Protein AF-J9BQ11-F1 (afdb_monomer_lite)

Structure (mmCIF, N/CA/C/O backbone):
data_AF-J9BQ11-F1
#
_entry.id   AF-J9BQ11-F1
#
loop_
_atom_site.group_PDB
_atom_site.id
_atom_site.type_symbol
_atom_site.label_atom_id
_atom_site.label_alt_id
_atom_site.label_comp_id
_atom_site.label_asym_id
_atom_site.label_entity_id
_atom_site.label_seq_id
_atom_site.pdbx_PDB_ins_code
_atom_site.Cartn_x
_atom_site.Cartn_y
_atom_site.Cartn_z
_atom_site.occupancy
_atom_site.B_iso_or_equiv
_atom_site.auth_seq_id
_atom_site.auth_comp_id
_atom_site.auth_asym_id
_atom_site.auth_atom_id
_atom_site.pdbx_PDB_model_num
ATOM 1 N N . MET A 1 1 ? -14.117 25.790 -30.300 1.00 34.81 1 MET A N 1
ATOM 2 C CA . MET A 1 1 ? -13.792 26.252 -28.938 1.00 34.81 1 MET A CA 1
ATOM 3 C C . MET A 1 1 ? -12.435 25.671 -28.602 1.00 34.81 1 MET A C 1
ATOM 5 O O . MET A 1 1 ? -12.330 24.458 -28.504 1.00 34.81 1 MET A O 1
ATOM 9 N N . SER A 1 2 ? -11.394 26.499 -28.613 1.00 39.44 2 SER A N 1
ATOM 10 C CA . SER A 1 2 ? -10.036 26.116 -28.223 1.00 39.44 2 SER A CA 1
ATOM 11 C C . SER A 1 2 ? -10.008 25.985 -26.704 1.00 39.44 2 SER A C 1
ATOM 13 O O . SER A 1 2 ? -10.270 26.963 -26.012 1.00 39.44 2 SER A O 1
ATOM 15 N N . GLY A 1 3 ? -9.797 24.769 -26.203 1.00 43.06 3 GLY A N 1
ATOM 16 C CA . GLY A 1 3 ? -9.586 24.535 -24.780 1.00 43.06 3 GLY A CA 1
ATOM 17 C C . GLY A 1 3 ? -8.209 25.058 -24.402 1.00 43.06 3 GLY A C 1
ATOM 18 O O . GLY A 1 3 ? -7.206 24.481 -24.817 1.00 43.06 3 GLY A O 1
ATOM 19 N N . ASP A 1 4 ? -8.174 26.166 -23.671 1.00 41.16 4 ASP A N 1
ATOM 20 C CA . ASP A 1 4 ? -6.974 26.617 -22.981 1.00 41.16 4 ASP A CA 1
ATOM 21 C C . ASP A 1 4 ? -6.638 25.560 -21.924 1.00 41.16 4 ASP A C 1
ATOM 23 O O . ASP A 1 4 ? -7.331 25.427 -20.916 1.00 41.16 4 ASP A O 1
ATOM 27 N N . TYR A 1 5 ? -5.610 24.753 -22.183 1.00 48.44 5 TYR A N 1
ATOM 28 C CA . TYR A 1 5 ? -4.974 23.982 -21.123 1.00 48.44 5 TYR A CA 1
ATOM 29 C C . TYR A 1 5 ? -4.300 24.989 -20.188 1.00 48.44 5 TYR A C 1
ATOM 31 O O . TYR A 1 5 ? -3.527 25.834 -20.641 1.00 48.44 5 TYR A O 1
ATOM 39 N N . GLU A 1 6 ? -4.622 24.929 -18.899 1.00 56.22 6 GLU A N 1
ATOM 40 C CA . GLU A 1 6 ? -3.956 25.718 -17.866 1.00 56.22 6 GLU A CA 1
ATOM 41 C C . GLU A 1 6 ? -2.467 25.333 -17.880 1.00 56.22 6 GLU A C 1
ATOM 43 O O . GLU A 1 6 ? -2.095 24.210 -17.542 1.00 56.22 6 GLU A O 1
ATOM 48 N N . PHE A 1 7 ? -1.611 26.212 -18.406 1.00 58.16 7 PHE A N 1
ATOM 49 C CA . PHE A 1 7 ? -0.184 25.931 -18.505 1.00 58.16 7 PHE A CA 1
ATOM 50 C C . PHE A 1 7 ? 0.423 25.925 -17.097 1.00 58.16 7 PHE A C 1
ATOM 52 O O . PHE A 1 7 ? 0.496 26.963 -16.440 1.00 58.16 7 PHE A O 1
ATOM 59 N N . GLU A 1 8 ? 0.891 24.758 -16.656 1.00 63.62 8 GLU A N 1
ATOM 60 C CA . GLU A 1 8 ? 1.770 24.612 -15.493 1.00 63.62 8 GLU A CA 1
ATOM 61 C C . GLU A 1 8 ? 3.004 25.509 -15.683 1.00 63.62 8 GLU A C 1
ATOM 63 O O . GLU A 1 8 ? 3.708 25.422 -16.694 1.00 63.62 8 GLU A O 1
ATOM 68 N N . THR A 1 9 ? 3.268 26.411 -14.735 1.00 80.12 9 THR A N 1
ATOM 69 C CA . THR A 1 9 ? 4.455 27.278 -14.810 1.00 80.12 9 THR A CA 1
ATOM 70 C C . THR A 1 9 ? 5.721 26.473 -14.517 1.00 80.12 9 THR A C 1
ATOM 72 O O . THR A 1 9 ? 5.689 25.521 -13.741 1.00 80.12 9 THR A O 1
ATOM 75 N N . GLU A 1 10 ? 6.866 26.877 -15.073 1.00 78.75 10 GLU A N 1
ATOM 76 C CA . GLU A 1 10 ? 8.162 26.249 -14.763 1.00 78.75 10 GLU A CA 1
ATOM 77 C C . GLU A 1 10 ? 8.416 26.198 -13.248 1.00 78.75 10 GLU A C 1
ATOM 79 O O . GLU A 1 10 ? 8.845 25.174 -12.723 1.00 78.75 10 GLU A O 1
ATOM 84 N N . GLN A 1 11 ? 8.051 27.264 -12.528 1.00 74.69 11 GLN A N 1
ATOM 85 C CA . GLN A 1 11 ? 8.154 27.300 -11.073 1.00 74.69 11 GLN A CA 1
ATOM 86 C C . GLN A 1 11 ? 7.188 26.318 -10.391 1.00 74.69 11 GLN A C 1
ATOM 88 O O . GLN A 1 11 ? 7.588 25.679 -9.428 1.00 74.69 11 GLN A O 1
ATOM 93 N N . SER A 1 12 ? 5.959 26.138 -10.898 1.00 75.19 12 SER A N 1
ATOM 94 C CA . SER A 1 12 ? 5.017 25.114 -10.400 1.00 75.19 12 SER A CA 1
ATOM 95 C C . SER A 1 12 ? 5.604 23.708 -10.530 1.00 75.19 12 SER A C 1
ATOM 97 O O . SER A 1 12 ? 5.544 22.911 -9.592 1.00 75.19 12 SER A O 1
ATOM 99 N N . VAL A 1 13 ? 6.259 23.425 -11.660 1.00 73.25 13 VAL A N 1
ATOM 100 C CA . VAL A 1 13 ? 6.931 22.144 -11.898 1.00 73.25 13 VAL A CA 1
ATOM 101 C C . VAL A 1 13 ? 8.114 21.976 -10.946 1.00 73.25 13 VAL A C 1
ATOM 103 O O . VAL A 1 13 ? 8.198 20.945 -10.285 1.00 73.25 13 VAL A O 1
ATOM 106 N N . ILE A 1 14 ? 8.987 22.983 -10.820 1.00 77.62 14 ILE A N 1
ATOM 107 C CA . ILE A 1 14 ? 10.137 22.960 -9.900 1.00 77.62 14 ILE A CA 1
ATOM 108 C C . ILE A 1 14 ? 9.674 22.755 -8.456 1.00 77.62 14 ILE A C 1
ATOM 110 O O . ILE A 1 14 ? 10.201 21.896 -7.752 1.00 77.62 14 ILE A O 1
ATOM 114 N N . ASP A 1 15 ? 8.667 23.496 -8.012 1.00 76.56 15 ASP A N 1
ATOM 115 C CA . ASP A 1 15 ? 8.116 23.366 -6.667 1.00 76.56 15 ASP A CA 1
ATOM 116 C C . ASP A 1 15 ? 7.531 21.967 -6.454 1.00 76.56 15 ASP A C 1
ATOM 118 O O . ASP A 1 15 ? 7.724 21.366 -5.401 1.00 76.56 15 ASP A O 1
ATOM 122 N N . THR A 1 16 ? 6.853 21.414 -7.457 1.00 72.12 16 THR A N 1
ATOM 123 C CA . THR A 1 16 ? 6.270 20.069 -7.376 1.00 72.12 16 THR A CA 1
ATOM 124 C C . THR A 1 16 ? 7.339 18.982 -7.289 1.00 72.12 16 THR A C 1
ATOM 126 O O . THR A 1 16 ? 7.195 18.060 -6.491 1.00 72.12 16 THR A O 1
ATOM 129 N N . ILE A 1 17 ? 8.430 19.094 -8.054 1.00 72.94 17 ILE A N 1
ATOM 130 C CA . ILE A 1 17 ? 9.504 18.085 -8.064 1.00 72.94 17 ILE A CA 1
ATOM 131 C C . ILE A 1 17 ? 10.492 18.225 -6.897 1.00 72.94 17 ILE A C 1
ATOM 133 O O . ILE A 1 17 ? 11.196 17.265 -6.594 1.00 72.94 17 ILE A O 1
ATOM 137 N N . THR A 1 18 ? 10.585 19.401 -6.264 1.00 74.88 18 THR A N 1
ATOM 138 C CA . THR A 1 18 ? 11.545 19.664 -5.170 1.00 74.88 18 THR A CA 1
ATOM 139 C C . THR A 1 18 ? 10.949 19.544 -3.771 1.00 74.88 18 THR A C 1
ATOM 141 O O . THR A 1 18 ? 11.696 19.551 -2.794 1.00 74.88 18 THR A O 1
ATOM 144 N N . ARG A 1 19 ? 9.622 19.444 -3.639 1.00 72.81 19 ARG A N 1
ATOM 145 C CA . ARG A 1 19 ? 8.959 19.313 -2.336 1.00 72.81 19 ARG A CA 1
ATOM 146 C C . ARG A 1 19 ? 9.172 17.936 -1.715 1.00 72.81 19 ARG A C 1
ATOM 148 O O . ARG A 1 19 ? 9.021 16.909 -2.372 1.00 72.81 19 ARG A O 1
ATOM 155 N N . ASP A 1 20 ? 9.393 17.931 -0.402 1.00 75.50 20 ASP A N 1
ATOM 156 C CA . ASP A 1 20 ? 9.328 16.714 0.402 1.00 75.50 20 ASP A CA 1
ATOM 157 C C . ASP A 1 20 ? 7.887 16.196 0.436 1.00 75.50 20 ASP A C 1
ATOM 159 O O . ASP A 1 20 ? 6.956 16.901 0.845 1.00 75.50 20 ASP A O 1
ATOM 163 N N . PHE A 1 21 ? 7.696 14.946 0.021 1.00 76.94 21 PHE A N 1
ATOM 164 C CA . PHE A 1 21 ? 6.389 14.307 0.063 1.00 76.94 21 PHE A CA 1
ATOM 165 C C . PHE A 1 21 ? 5.932 14.115 1.516 1.00 76.94 21 PHE A C 1
ATOM 167 O O . PHE A 1 21 ? 6.527 13.357 2.281 1.00 76.94 21 PHE A O 1
ATOM 174 N N . GLN A 1 22 ? 4.842 14.784 1.888 1.00 81.19 22 GLN A N 1
ATOM 175 C CA . GLN A 1 22 ? 4.176 14.602 3.174 1.00 81.19 22 GLN A CA 1
ATOM 176 C C . GLN A 1 22 ? 2.967 13.688 2.977 1.00 81.19 22 GLN A C 1
ATOM 178 O O . GLN A 1 22 ? 1.998 14.062 2.315 1.00 81.19 22 GLN A O 1
ATOM 183 N N . GLY A 1 23 ? 3.012 12.489 3.560 1.00 82.06 23 GLY A N 1
ATOM 184 C CA . GLY A 1 23 ? 1.894 11.551 3.490 1.00 82.06 23 GLY A CA 1
ATOM 185 C C . GLY A 1 23 ? 0.593 12.140 4.057 1.00 82.06 23 GLY A C 1
ATOM 186 O O . GLY A 1 23 ? 0.600 12.976 4.967 1.00 82.06 23 GLY A O 1
ATOM 187 N N . ASN A 1 24 ? -0.539 11.657 3.555 1.00 91.75 24 ASN A N 1
ATOM 188 C CA . ASN A 1 24 ? -1.881 11.936 4.066 1.00 91.75 24 ASN A CA 1
ATOM 189 C C . ASN A 1 24 ? -2.568 10.631 4.521 1.00 91.75 24 ASN A C 1
ATOM 191 O O . ASN A 1 24 ? -1.960 9.562 4.526 1.00 91.75 24 ASN A O 1
ATOM 195 N N . GLU A 1 25 ? -3.827 10.708 4.946 1.00 94.94 25 GLU A N 1
ATOM 196 C CA . GLU A 1 25 ? -4.616 9.552 5.381 1.00 94.94 25 GLU A CA 1
ATOM 197 C C . GLU A 1 25 ? -4.662 8.472 4.304 1.00 94.94 25 GLU A C 1
ATOM 199 O O . GLU A 1 25 ? -4.306 7.328 4.576 1.00 94.94 25 GLU A O 1
ATOM 204 N N . TYR A 1 26 ? -5.003 8.849 3.072 1.00 94.50 26 TYR A N 1
ATOM 205 C CA . TYR A 1 26 ? -5.116 7.926 1.945 1.00 94.50 26 TYR A CA 1
ATOM 206 C C . TYR A 1 26 ? -3.812 7.181 1.671 1.00 94.50 26 TYR A C 1
ATOM 208 O O . TYR A 1 26 ? -3.819 5.964 1.485 1.00 94.50 26 TYR A O 1
ATOM 216 N N . THR A 1 27 ? -2.688 7.901 1.670 1.00 93.75 27 THR A N 1
ATOM 217 C CA . THR A 1 27 ? -1.382 7.308 1.375 1.00 93.75 27 THR A CA 1
ATOM 218 C C . THR A 1 27 ? -0.941 6.402 2.514 1.00 93.75 27 THR A C 1
ATOM 220 O O . THR A 1 27 ? -0.466 5.309 2.247 1.00 93.75 27 THR A O 1
ATOM 223 N N . ARG A 1 28 ? -1.165 6.785 3.781 1.00 96.31 28 ARG A N 1
ATOM 224 C CA . ARG A 1 28 ? -0.795 5.957 4.943 1.00 96.31 28 ARG A CA 1
ATOM 225 C C . ARG A 1 28 ? -1.663 4.706 5.079 1.00 96.31 28 ARG A C 1
ATOM 227 O O . ARG A 1 28 ? -1.148 3.651 5.442 1.00 96.31 28 ARG A O 1
ATOM 234 N N . ILE A 1 29 ? -2.955 4.799 4.759 1.00 97.12 29 ILE A N 1
ATOM 235 C CA . ILE A 1 29 ? -3.844 3.632 4.660 1.00 97.12 29 ILE A CA 1
ATOM 236 C C . ILE A 1 29 ? -3.363 2.701 3.541 1.00 97.12 29 ILE A C 1
ATOM 238 O O . ILE A 1 29 ? -3.239 1.498 3.766 1.00 97.12 29 ILE A O 1
ATOM 242 N N . GLY A 1 30 ? -3.014 3.258 2.375 1.00 96.31 30 GLY A N 1
ATOM 243 C CA . GLY A 1 30 ? -2.366 2.519 1.290 1.00 96.31 30 GLY A CA 1
ATOM 244 C C .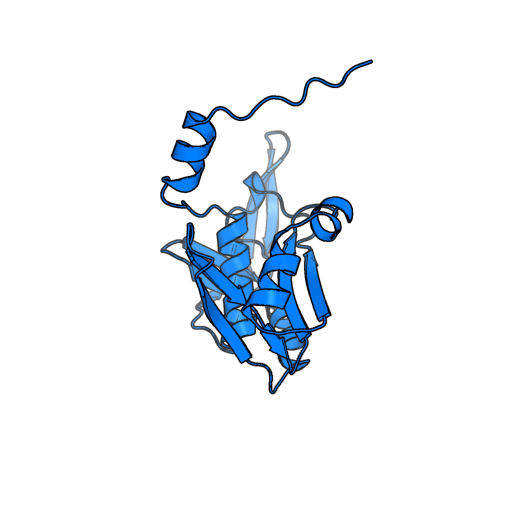 GLY A 1 30 ? -1.099 1.805 1.757 1.00 96.31 30 GLY A C 1
ATOM 245 O O . GLY A 1 30 ? -1.005 0.592 1.633 1.00 96.31 30 GLY A O 1
ATOM 246 N N . THR A 1 31 ? -0.174 2.511 2.406 1.00 96.12 31 THR A N 1
ATOM 247 C CA . THR A 1 31 ? 1.065 1.925 2.938 1.00 96.12 31 THR A CA 1
ATOM 248 C C . THR A 1 31 ? 0.800 0.797 3.936 1.00 96.12 31 THR A C 1
ATOM 250 O O . THR A 1 31 ? 1.466 -0.234 3.878 1.00 96.12 31 THR A O 1
ATOM 253 N N . ALA A 1 32 ? -0.182 0.939 4.833 1.00 97.31 32 ALA A N 1
ATOM 254 C CA . ALA A 1 32 ? -0.553 -0.140 5.749 1.00 97.31 32 ALA A CA 1
ATOM 255 C C . ALA A 1 32 ? -1.052 -1.386 4.995 1.00 97.31 32 ALA A C 1
ATOM 257 O O . ALA A 1 32 ? -0.709 -2.505 5.372 1.00 97.31 32 ALA A O 1
ATOM 258 N N . PHE A 1 33 ? -1.822 -1.197 3.918 1.00 97.69 33 PHE A N 1
ATOM 259 C CA . PHE A 1 33 ? -2.272 -2.287 3.055 1.00 97.69 33 PHE A CA 1
ATOM 260 C C . PHE A 1 33 ? -1.097 -2.950 2.317 1.00 97.69 33 PHE A C 1
ATOM 262 O O . PHE A 1 33 ? -0.963 -4.173 2.381 1.00 97.69 33 PHE A O 1
ATOM 269 N N . HIS A 1 34 ? -0.212 -2.162 1.694 1.00 96.75 34 HIS A N 1
ATOM 270 C CA . HIS A 1 34 ? 0.976 -2.665 0.990 1.00 96.75 34 HIS A CA 1
ATOM 271 C C . HIS A 1 34 ? 1.869 -3.493 1.914 1.00 96.75 34 HIS A C 1
ATOM 273 O O . HIS A 1 34 ? 2.224 -4.606 1.550 1.00 96.75 34 HIS A O 1
ATOM 279 N N . ARG A 1 35 ? 2.128 -3.044 3.151 1.00 96.38 35 ARG A N 1
ATOM 280 C CA . ARG A 1 35 ? 2.936 -3.810 4.121 1.00 96.38 35 ARG A CA 1
ATOM 281 C C . ARG A 1 35 ? 2.368 -5.193 4.434 1.00 96.38 35 ARG A C 1
ATOM 283 O O . ARG A 1 35 ? 3.121 -6.137 4.650 1.00 96.38 35 ARG A O 1
ATOM 290 N N . ILE A 1 36 ? 1.041 -5.347 4.469 1.00 96.94 36 ILE A N 1
ATOM 291 C CA . ILE A 1 36 ? 0.428 -6.676 4.635 1.00 96.94 36 ILE A CA 1
ATOM 292 C C . ILE A 1 36 ? 0.720 -7.543 3.415 1.00 96.94 36 ILE A C 1
ATOM 294 O O . ILE A 1 36 ? 1.054 -8.719 3.571 1.00 96.94 36 ILE A O 1
ATOM 298 N N . VAL A 1 37 ? 0.598 -6.970 2.219 1.00 96.88 37 VAL A N 1
ATOM 299 C CA . VAL A 1 37 ? 0.854 -7.687 0.971 1.00 96.88 37 VAL A CA 1
ATOM 300 C C . VAL A 1 37 ? 2.333 -8.023 0.805 1.00 96.88 37 VAL A C 1
ATOM 302 O O . VAL A 1 37 ? 2.619 -9.107 0.320 1.00 96.88 37 VAL A O 1
ATOM 305 N N . GLU A 1 38 ? 3.249 -7.161 1.237 1.00 94.94 38 GLU A N 1
ATOM 306 C CA . GLU A 1 38 ? 4.706 -7.313 1.145 1.00 94.94 38 GLU A CA 1
ATOM 307 C C . GLU A 1 38 ? 5.266 -8.299 2.180 1.00 94.94 38 GLU A C 1
ATOM 309 O O . GLU A 1 38 ? 6.011 -9.219 1.835 1.00 94.94 38 GLU A O 1
ATOM 314 N N . GLU A 1 39 ? 4.913 -8.125 3.456 1.00 94.12 39 GLU A N 1
ATOM 315 C CA . GLU A 1 39 ? 5.529 -8.870 4.559 1.00 94.12 39 GLU A CA 1
ATOM 316 C C . GLU A 1 39 ? 4.740 -10.138 4.916 1.00 94.12 39 GLU A C 1
ATOM 318 O O . GLU A 1 39 ? 5.277 -11.068 5.519 1.00 94.12 39 GLU A O 1
ATOM 323 N N . GLY A 1 40 ? 3.439 -10.185 4.605 1.00 92.75 40 GLY A N 1
ATOM 324 C CA . GLY A 1 40 ? 2.508 -11.246 5.009 1.00 92.75 40 GLY A CA 1
ATOM 325 C C . GLY A 1 40 ? 2.192 -11.269 6.511 1.00 92.75 40 GLY A C 1
ATOM 326 O O . GLY A 1 40 ? 1.055 -11.502 6.912 1.00 92.75 40 GLY A O 1
ATOM 327 N N . THR A 1 41 ? 3.162 -10.985 7.375 1.00 92.06 41 THR A N 1
ATOM 328 C CA . THR A 1 41 ? 2.965 -10.864 8.827 1.00 92.06 41 THR A CA 1
ATOM 329 C C . THR A 1 41 ? 3.613 -9.597 9.381 1.00 92.06 41 THR A C 1
ATOM 331 O O . THR A 1 41 ? 4.458 -9.692 10.277 1.00 92.06 41 THR A O 1
ATOM 334 N N . PRO A 1 42 ? 3.237 -8.407 8.880 1.00 93.75 42 PRO A N 1
ATOM 335 C CA . PRO A 1 42 ? 3.809 -7.163 9.371 1.00 93.75 42 PRO A CA 1
ATOM 336 C C . PRO A 1 42 ? 3.537 -6.951 10.859 1.00 93.75 42 PRO A C 1
ATOM 338 O O . PRO A 1 42 ? 2.502 -7.360 11.409 1.00 93.75 42 PRO A O 1
ATOM 341 N N . LYS A 1 43 ? 4.471 -6.264 11.522 1.00 95.00 43 LYS A N 1
ATOM 342 C CA . LYS A 1 43 ? 4.338 -5.908 12.937 1.00 95.00 43 LYS A CA 1
ATOM 343 C C . LYS A 1 43 ? 3.096 -5.036 13.138 1.00 95.00 43 LYS A C 1
ATOM 345 O O . LYS A 1 43 ? 2.991 -3.942 12.591 1.00 95.00 43 LYS A O 1
ATOM 350 N N . CYS A 1 44 ? 2.172 -5.511 13.965 1.00 95.75 44 CYS A N 1
ATOM 351 C CA . CYS A 1 44 ? 0.919 -4.823 14.246 1.00 95.75 44 CYS A CA 1
ATOM 352 C C . CYS A 1 44 ? 0.411 -5.091 15.665 1.00 95.75 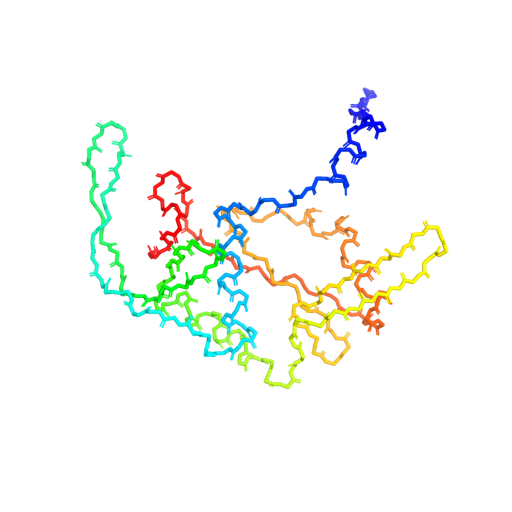44 CYS A C 1
ATOM 354 O O . CYS A 1 44 ? 0.748 -6.092 16.302 1.00 95.75 44 CYS A O 1
ATOM 356 N N . GLU A 1 45 ? -0.437 -4.189 16.150 1.00 97.25 45 GLU A N 1
ATOM 357 C CA . GLU A 1 45 ? -1.144 -4.311 17.422 1.00 97.25 45 GLU A CA 1
ATOM 358 C C . GLU A 1 45 ? -2.567 -4.833 17.184 1.00 97.25 45 GLU A C 1
ATOM 360 O O . GLU A 1 45 ? -3.199 -4.548 16.163 1.00 97.25 45 GLU A O 1
ATOM 365 N N . LYS A 1 46 ? -3.109 -5.611 18.127 1.00 96.81 46 LYS A N 1
ATOM 366 C CA . LYS A 1 46 ? -4.516 -6.030 18.060 1.00 96.81 46 LYS A CA 1
ATOM 367 C C . LYS A 1 46 ? -5.410 -4.834 18.389 1.00 96.81 46 LYS A C 1
ATOM 369 O 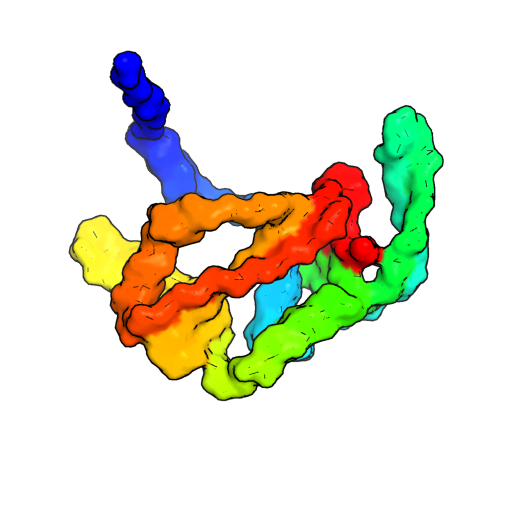O . LYS A 1 46 ? -5.309 -4.291 19.484 1.00 96.81 46 LYS A O 1
ATOM 374 N N . ALA A 1 47 ? -6.327 -4.491 17.488 1.00 95.56 47 ALA A N 1
ATOM 375 C CA . ALA A 1 47 ? -7.358 -3.491 17.743 1.00 95.56 47 ALA A CA 1
ATOM 376 C C . ALA A 1 47 ? -8.654 -4.200 18.179 1.00 95.56 47 ALA A C 1
ATOM 378 O O . ALA A 1 47 ? -9.221 -4.952 17.377 1.00 95.56 47 ALA A O 1
ATOM 379 N N . PRO A 1 48 ? -9.126 -4.038 19.429 1.00 95.75 48 PRO A N 1
ATOM 380 C CA . PRO A 1 48 ? -10.393 -4.624 19.851 1.00 95.75 48 PRO A CA 1
ATOM 381 C C . PRO A 1 48 ? -11.570 -3.964 19.120 1.00 95.75 48 PRO A C 1
ATOM 383 O O . PRO A 1 48 ? -11.470 -2.830 18.640 1.00 95.75 48 PRO A O 1
ATOM 386 N N . ALA A 1 49 ? -12.689 -4.686 19.042 1.00 96.38 49 ALA A N 1
ATOM 387 C CA . ALA A 1 49 ? -13.947 -4.100 18.595 1.00 96.38 49 ALA A CA 1
ATOM 388 C C . ALA A 1 49 ? -14.372 -2.980 19.557 1.00 96.38 49 ALA A C 1
ATOM 390 O O . ALA A 1 49 ? -14.044 -3.014 20.746 1.00 96.38 49 ALA A O 1
ATOM 391 N N . GLY A 1 50 ? -15.096 -1.994 19.046 1.00 93.44 50 GLY A N 1
ATOM 392 C CA . GLY A 1 50 ? -15.517 -0.845 19.833 1.00 93.44 50 GLY A CA 1
ATOM 393 C C . GLY A 1 50 ? -16.580 -0.027 19.123 1.00 93.44 50 GLY A C 1
ATOM 394 O O . GLY A 1 50 ? -17.322 -0.548 18.294 1.00 93.44 50 GLY A O 1
ATOM 395 N N . THR A 1 51 ? -16.624 1.260 19.444 1.00 92.56 51 THR A N 1
ATOM 396 C CA . THR A 1 51 ? -17.584 2.207 18.879 1.00 92.56 51 THR A CA 1
ATOM 397 C C . THR A 1 51 ? -16.848 3.471 18.465 1.00 92.56 51 THR A C 1
ATOM 399 O O . THR A 1 51 ? -16.018 3.981 19.220 1.00 92.56 51 THR A O 1
ATOM 402 N N . ARG A 1 52 ? -17.164 3.993 17.280 1.00 91.81 52 ARG A N 1
ATOM 403 C CA . ARG A 1 52 ? -16.668 5.280 16.790 1.00 91.81 52 ARG A CA 1
ATOM 404 C C . ARG A 1 52 ? -17.760 6.327 16.941 1.00 91.81 52 ARG A C 1
ATOM 406 O O . ARG A 1 52 ? -18.865 6.137 16.441 1.00 91.81 52 ARG A O 1
ATOM 413 N N . LYS A 1 53 ? -17.426 7.436 17.604 1.00 90.12 53 LYS A N 1
ATOM 414 C CA . LYS A 1 53 ? -18.261 8.641 17.698 1.00 90.12 53 LYS A CA 1
ATOM 415 C C . LYS A 1 53 ? -17.874 9.615 16.588 1.00 90.12 53 LYS A C 1
ATOM 417 O O . LYS A 1 53 ? -16.688 9.854 16.378 1.00 90.12 53 LYS A O 1
ATOM 422 N N . PHE A 1 54 ? -18.856 10.186 15.904 1.00 86.19 54 PHE A N 1
ATOM 423 C CA . PHE A 1 54 ? -18.651 11.209 14.878 1.00 86.19 54 PHE A CA 1
ATOM 424 C C . PHE A 1 54 ? -19.854 12.153 14.800 1.00 86.19 54 PHE A C 1
ATOM 426 O O . PHE A 1 54 ? -20.944 11.840 15.280 1.00 86.19 54 PHE A O 1
ATOM 433 N N . LEU A 1 55 ? -19.666 13.324 14.190 1.00 85.19 55 LEU A N 1
ATOM 434 C CA . LEU A 1 55 ? -20.751 14.273 13.951 1.00 85.19 55 LEU A CA 1
ATOM 435 C C . LEU A 1 55 ? -21.423 13.985 12.605 1.00 85.19 55 LEU A C 1
ATOM 437 O O . LEU A 1 55 ? -20.769 13.956 11.564 1.00 85.19 55 LEU A O 1
ATOM 441 N N . TYR A 1 56 ? -22.745 13.828 12.616 1.00 79.06 56 TYR A N 1
ATOM 442 C CA . TYR A 1 56 ? -23.575 13.702 11.420 1.00 79.06 56 TYR A CA 1
ATOM 443 C C . TYR A 1 56 ? -24.669 14.771 11.453 1.00 79.06 56 TYR A C 1
ATOM 445 O O . TYR A 1 56 ? -25.505 14.784 12.355 1.00 79.06 56 TYR A O 1
ATOM 453 N N . TYR A 1 57 ? -24.630 15.723 10.513 1.00 81.94 57 TYR A N 1
ATOM 454 C CA . TYR A 1 57 ? -25.506 16.909 10.509 1.00 81.94 57 TYR A CA 1
ATOM 455 C C . TYR A 1 57 ? -25.552 17.649 11.863 1.00 81.94 57 TYR A C 1
ATOM 457 O O . TYR A 1 57 ? -26.614 18.049 12.338 1.00 81.94 57 TYR A O 1
ATOM 465 N N . GLY A 1 58 ? -24.393 17.796 12.514 1.00 82.06 58 GLY A N 1
ATOM 466 C CA . GLY A 1 58 ? -24.273 18.474 13.811 1.00 82.06 58 GLY A CA 1
ATOM 467 C C . GLY A 1 58 ? -24.790 17.674 15.013 1.00 82.06 58 GLY A C 1
ATOM 468 O O . GLY A 1 58 ? -24.806 18.204 16.119 1.00 82.06 58 GLY A O 1
ATOM 469 N N . LYS A 1 59 ? -25.195 16.412 14.825 1.00 86.12 59 LYS A N 1
ATOM 470 C CA . LYS A 1 59 ? -25.581 15.501 15.910 1.00 86.12 59 LYS A CA 1
ATOM 471 C C . LYS A 1 59 ? -24.485 14.471 16.151 1.00 86.12 59 LYS A C 1
ATOM 473 O O . LYS A 1 59 ? -23.997 13.858 15.200 1.00 86.12 59 LYS A O 1
ATOM 478 N N . GLU A 1 60 ? -24.127 14.256 17.413 1.00 88.19 60 GLU A N 1
ATOM 479 C CA . GLU A 1 60 ? -23.263 13.138 17.790 1.00 88.19 60 GLU A CA 1
ATOM 480 C C . GLU A 1 60 ? -23.955 11.818 17.451 1.00 88.19 60 GLU A C 1
ATOM 482 O O . GLU A 1 60 ? -25.104 11.579 17.821 1.00 88.19 60 GLU A O 1
ATOM 487 N N . THR A 1 61 ? -23.254 10.989 16.690 1.00 89.12 61 THR A N 1
ATOM 488 C CA . THR A 1 61 ? -23.695 9.669 16.252 1.00 89.12 61 THR A CA 1
ATOM 489 C C . THR A 1 61 ? -22.601 8.661 16.567 1.00 89.12 61 THR A C 1
ATOM 491 O O . THR A 1 61 ? -21.416 8.997 16.603 1.00 89.12 61 THR A O 1
ATOM 494 N N . GLU A 1 62 ? -23.009 7.421 16.804 1.00 91.69 62 GLU A N 1
ATOM 495 C CA . GLU A 1 62 ? -22.127 6.302 17.101 1.00 91.69 62 GLU A CA 1
ATOM 496 C C . GLU A 1 62 ? -22.342 5.175 16.100 1.00 91.69 62 GLU A C 1
ATOM 498 O O . GLU A 1 62 ? -23.468 4.915 15.677 1.00 91.69 62 GLU A O 1
ATOM 503 N N . GLU A 1 63 ? -21.266 4.479 15.754 1.00 91.38 63 GLU A N 1
ATOM 504 C CA . GLU A 1 63 ? -21.343 3.243 14.983 1.00 91.38 63 GLU A CA 1
ATOM 505 C C . GLU A 1 63 ? -20.395 2.176 15.539 1.00 91.38 63 GLU A C 1
ATOM 507 O O . GLU A 1 63 ? -19.329 2.515 16.073 1.00 91.38 63 GLU A O 1
ATOM 512 N N . PRO A 1 64 ? -20.761 0.889 15.424 1.00 93.88 64 PRO A N 1
ATOM 513 C CA . PRO A 1 64 ? -19.883 -0.194 15.827 1.00 93.88 64 PRO A CA 1
ATOM 514 C C . PRO A 1 64 ? -18.663 -0.255 14.907 1.00 93.88 64 PRO A C 1
ATOM 516 O O . PRO A 1 64 ? -18.774 -0.150 13.689 1.00 93.88 64 PRO A O 1
ATOM 519 N N . VAL A 1 65 ? -17.500 -0.483 15.506 1.00 94.75 65 VAL A N 1
ATOM 520 C CA . VAL A 1 65 ? -16.236 -0.683 14.802 1.00 94.75 65 VAL A CA 1
ATOM 521 C C . VAL A 1 65 ? -15.767 -2.113 15.054 1.00 94.75 65 VAL A C 1
ATOM 523 O O . VAL A 1 65 ? -15.601 -2.503 16.218 1.00 94.75 65 VAL A O 1
ATOM 526 N N . PRO A 1 66 ? -15.544 -2.919 14.004 1.00 96.44 66 PRO A N 1
ATOM 527 C CA . PRO A 1 66 ? -15.106 -4.295 14.173 1.00 96.44 66 PRO A CA 1
ATOM 528 C C . PRO A 1 66 ? -13.691 -4.387 14.763 1.00 96.44 66 PRO A C 1
ATOM 530 O O . PRO A 1 66 ? -12.913 -3.429 14.817 1.00 96.44 66 PRO A O 1
ATOM 533 N N . ALA A 1 67 ? -13.342 -5.586 15.227 1.00 97.44 67 ALA A N 1
ATOM 534 C CA . ALA A 1 67 ? -11.972 -5.884 15.622 1.00 97.44 67 ALA A CA 1
ATOM 535 C C . ALA A 1 67 ? -11.037 -5.859 14.401 1.00 97.44 67 ALA A C 1
ATOM 537 O O . ALA A 1 67 ? -11.443 -6.163 13.278 1.00 97.44 67 ALA A O 1
ATOM 538 N N . GLY A 1 68 ? -9.767 -5.539 14.637 1.00 97.31 68 GLY A N 1
ATOM 539 C CA . GLY A 1 68 ? -8.808 -5.288 13.569 1.00 97.31 68 GLY A CA 1
ATOM 540 C C . GLY A 1 68 ? -7.344 -5.405 13.976 1.00 97.31 68 GLY A C 1
ATOM 541 O O . GLY A 1 68 ? -6.971 -6.063 14.964 1.00 97.31 68 GLY A O 1
ATOM 542 N N . ARG A 1 69 ? -6.505 -4.754 13.176 1.00 97.88 69 ARG A N 1
ATOM 543 C CA . ARG A 1 69 ? -5.068 -4.590 13.376 1.00 97.88 69 ARG A CA 1
ATOM 544 C C . ARG A 1 69 ? -4.691 -3.129 13.204 1.00 97.88 69 ARG A C 1
ATOM 546 O O . ARG A 1 69 ? -5.186 -2.471 12.296 1.00 97.88 69 ARG A O 1
ATOM 553 N N . THR A 1 70 ? -3.816 -2.653 14.081 1.00 97.88 70 THR A N 1
ATOM 554 C CA . THR A 1 70 ? -3.257 -1.304 14.017 1.00 97.88 70 THR A CA 1
ATOM 555 C C . THR A 1 70 ? -1.792 -1.378 13.621 1.00 97.88 70 THR A C 1
ATOM 557 O O . THR A 1 70 ? -1.020 -2.128 14.221 1.00 97.88 70 THR A O 1
ATOM 560 N N . PHE A 1 71 ? -1.427 -0.583 12.626 1.00 97.62 71 PHE A N 1
ATOM 561 C CA . PHE A 1 71 ? -0.096 -0.463 12.054 1.00 97.62 71 PHE A CA 1
ATOM 562 C C . PHE A 1 71 ? 0.448 0.927 12.363 1.00 97.62 71 PHE A C 1
ATOM 564 O O . PHE A 1 71 ? -0.29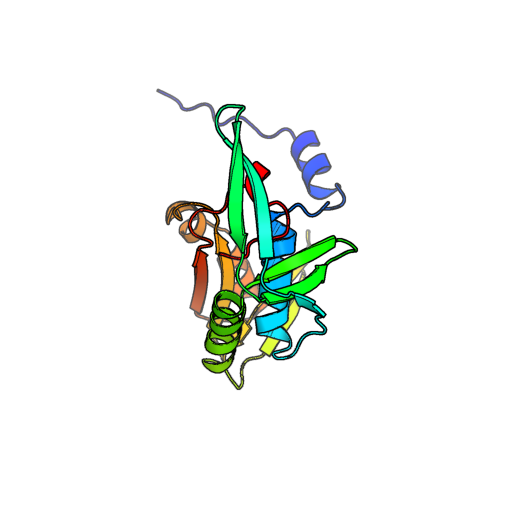4 1.908 12.328 1.00 97.62 71 PHE A O 1
ATOM 571 N N . ASP A 1 72 ? 1.738 1.007 12.669 1.00 96.75 72 ASP A N 1
ATOM 572 C CA . ASP A 1 72 ? 2.442 2.281 12.789 1.00 96.75 72 ASP A CA 1
ATOM 573 C C . ASP A 1 72 ? 3.034 2.644 11.425 1.00 96.75 72 ASP A C 1
ATOM 575 O O . ASP A 1 72 ? 3.954 1.976 10.944 1.00 96.75 72 ASP A O 1
ATOM 579 N N . VAL A 1 73 ? 2.472 3.664 10.782 1.00 95.25 73 VAL A N 1
ATOM 580 C CA . VAL A 1 73 ? 2.948 4.204 9.507 1.00 95.25 73 VAL A CA 1
ATOM 581 C C . VAL A 1 73 ? 3.424 5.629 9.754 1.00 95.25 73 VAL A C 1
ATOM 583 O O . VAL A 1 73 ? 2.615 6.538 9.928 1.00 95.25 73 VAL A O 1
ATOM 586 N N . ASP A 1 74 ? 4.742 5.814 9.790 1.00 91.00 74 ASP A N 1
ATOM 587 C CA . ASP A 1 74 ? 5.408 7.104 10.011 1.00 91.00 74 ASP A CA 1
ATOM 588 C C . ASP A 1 74 ? 4.955 7.828 11.293 1.00 91.00 74 ASP A C 1
ATOM 590 O O . ASP A 1 74 ? 4.792 9.048 11.310 1.00 91.00 74 ASP A O 1
ATOM 594 N N . GLY A 1 75 ? 4.707 7.080 12.374 1.00 92.88 75 GLY A N 1
ATOM 595 C CA . GLY A 1 75 ? 4.219 7.609 13.649 1.00 92.88 75 GLY A CA 1
ATOM 596 C C . GLY A 1 75 ? 2.696 7.755 13.730 1.00 92.88 75 GLY A C 1
ATOM 597 O O . GLY A 1 75 ? 2.174 8.166 14.769 1.00 92.88 75 GLY A O 1
ATOM 598 N N . PHE A 1 76 ? 1.962 7.405 12.669 1.00 95.75 76 PHE A N 1
ATOM 599 C CA . PHE A 1 76 ? 0.501 7.420 12.641 1.00 95.75 76 PHE A CA 1
ATOM 600 C C . PHE A 1 76 ? -0.058 6.012 12.818 1.00 95.75 76 PHE A C 1
ATOM 602 O O . PHE A 1 76 ? 0.328 5.069 12.129 1.00 95.75 76 PHE A O 1
ATOM 609 N N . LYS A 1 77 ? -1.026 5.882 13.727 1.00 97.31 77 LYS A N 1
ATOM 610 C CA . LYS A 1 77 ? -1.720 4.620 13.985 1.00 97.31 77 LYS A CA 1
ATOM 611 C C . LYS A 1 77 ? -2.841 4.419 12.970 1.00 97.31 77 LYS A C 1
ATOM 613 O O . LYS A 1 77 ? -3.892 5.041 13.091 1.00 97.31 77 LYS A O 1
ATOM 618 N N . VAL A 1 78 ? -2.612 3.539 12.001 1.00 97.88 78 VAL A N 1
ATOM 619 C CA . VAL A 1 78 ? -3.578 3.164 10.962 1.00 97.88 78 VAL A CA 1
ATOM 620 C C . VAL A 1 78 ? -4.250 1.852 11.337 1.00 97.88 78 VAL A C 1
ATOM 622 O O . VAL A 1 78 ? -3.559 0.862 11.568 1.00 97.88 78 VAL A O 1
ATOM 625 N N . SER A 1 79 ? -5.579 1.814 11.389 1.00 97.81 79 SER A N 1
ATOM 626 C CA . SER A 1 79 ? -6.335 0.614 11.764 1.00 97.81 79 SER A CA 1
ATOM 627 C C . SER A 1 79 ? -7.147 0.066 10.594 1.00 97.81 79 SER A C 1
ATOM 629 O O . SER A 1 79 ? -7.999 0.761 10.050 1.00 97.81 79 SER A O 1
ATOM 631 N N . LEU A 1 80 ? -6.902 -1.202 10.263 1.00 97.81 80 LEU A N 1
ATOM 632 C CA . LEU A 1 80 ? -7.659 -2.006 9.299 1.00 97.81 80 LEU A CA 1
ATOM 633 C C . LEU A 1 80 ? -8.443 -3.081 10.050 1.00 97.81 80 LEU A C 1
ATOM 635 O O . LEU A 1 80 ? -7.992 -3.565 11.096 1.00 97.81 80 LEU A O 1
ATOM 639 N N . ASP A 1 81 ? -9.611 -3.475 9.553 1.00 97.12 81 ASP A N 1
ATOM 640 C CA . ASP A 1 81 ? -10.364 -4.558 10.183 1.00 97.12 81 ASP A CA 1
ATOM 641 C C . ASP A 1 81 ? -9.843 -5.931 9.744 1.00 97.12 81 ASP A C 1
ATOM 643 O O . ASP A 1 81 ? -9.004 -6.068 8.851 1.00 97.12 81 ASP A O 1
ATOM 647 N N . ILE A 1 82 ? -10.310 -6.986 10.413 1.00 97.12 82 ILE A N 1
ATOM 648 C CA . ILE A 1 82 ? -9.860 -8.349 10.104 1.00 97.12 82 ILE A CA 1
ATOM 649 C C . ILE A 1 82 ? -10.215 -8.757 8.664 1.00 97.12 82 ILE A C 1
ATOM 651 O O . ILE A 1 82 ? -9.457 -9.520 8.065 1.00 97.12 82 ILE A O 1
ATOM 655 N N . ALA A 1 83 ? -11.344 -8.305 8.115 1.00 96.75 83 ALA A N 1
ATOM 656 C CA . ALA A 1 83 ? -11.756 -8.653 6.758 1.00 96.75 83 ALA A CA 1
ATOM 657 C C . ALA A 1 83 ? -10.852 -7.967 5.725 1.00 96.75 83 ALA A C 1
ATOM 659 O O . ALA A 1 83 ? -10.312 -8.644 4.854 1.00 96.75 83 ALA A O 1
ATOM 660 N N . GLN A 1 84 ? -10.585 -6.674 5.895 1.00 97.06 84 GLN A N 1
ATOM 661 C CA . GLN A 1 84 ? -9.648 -5.892 5.088 1.00 97.06 84 GLN A CA 1
ATOM 662 C C . GLN A 1 84 ? -8.237 -6.503 5.120 1.00 97.06 84 GLN A C 1
ATOM 664 O O . GLN A 1 84 ? -7.638 -6.736 4.071 1.00 97.06 84 GLN A O 1
ATOM 669 N N . CYS A 1 85 ? -7.725 -6.871 6.304 1.00 97.44 85 CYS A N 1
ATOM 670 C CA . CYS A 1 85 ? -6.441 -7.574 6.407 1.00 97.44 85 CYS A CA 1
ATOM 671 C C . CYS A 1 85 ? -6.457 -8.923 5.673 1.00 97.44 85 CYS A C 1
ATOM 673 O O . CYS A 1 85 ? -5.475 -9.288 5.032 1.00 97.44 85 CYS A O 1
ATOM 675 N N . LYS A 1 86 ? -7.558 -9.680 5.754 1.00 97.00 86 LYS A N 1
ATOM 676 C CA . LYS A 1 86 ? -7.690 -10.959 5.042 1.00 97.00 86 LYS A CA 1
ATOM 677 C C . LYS A 1 86 ? -7.717 -10.785 3.528 1.00 97.00 86 LYS A C 1
ATOM 679 O O . LYS A 1 86 ? -7.180 -11.653 2.851 1.00 97.00 86 LYS A O 1
ATOM 684 N N . VAL A 1 87 ? -8.296 -9.703 3.007 1.00 97.50 87 VAL A N 1
ATOM 685 C CA . VAL A 1 87 ? -8.257 -9.391 1.569 1.00 97.50 87 VAL A CA 1
ATOM 686 C C . VAL A 1 87 ? -6.811 -9.199 1.115 1.00 97.50 87 VAL A C 1
ATOM 688 O O . VAL A 1 87 ? -6.384 -9.883 0.190 1.00 97.50 87 VAL A O 1
ATOM 691 N N . ALA A 1 88 ? -6.030 -8.372 1.818 1.00 97.12 88 ALA A N 1
ATOM 692 C CA . ALA A 1 88 ? -4.611 -8.170 1.514 1.00 97.12 88 ALA A CA 1
ATOM 693 C C . ALA A 1 88 ? -3.804 -9.483 1.576 1.00 97.12 88 ALA A C 1
ATOM 695 O O . ALA A 1 88 ? -3.055 -9.805 0.656 1.00 97.12 88 ALA A O 1
ATOM 696 N N . LEU A 1 89 ? -4.003 -10.289 2.625 1.00 96.81 89 LEU A N 1
ATOM 697 C CA . LEU A 1 89 ? -3.330 -11.588 2.765 1.00 96.81 89 LEU A CA 1
ATOM 698 C C . LEU A 1 89 ? -3.737 -12.581 1.676 1.00 96.81 89 LEU A C 1
ATOM 700 O O . LEU A 1 89 ? -2.899 -13.299 1.141 1.00 96.81 89 LEU A O 1
ATOM 704 N N . SER A 1 90 ? -5.027 -12.636 1.345 1.00 97.25 90 SER A N 1
ATOM 705 C CA . SER A 1 90 ? -5.526 -13.497 0.278 1.00 97.25 90 SER A CA 1
ATOM 706 C C . SER A 1 90 ? -4.978 -13.071 -1.075 1.00 97.25 90 SER A C 1
ATOM 708 O O . SER A 1 90 ? -4.731 -13.934 -1.908 1.00 97.25 90 SER A O 1
ATOM 710 N N . TYR A 1 91 ? -4.805 -11.770 -1.299 1.00 97.44 91 TYR A N 1
ATOM 711 C CA . TYR A 1 91 ? -4.199 -11.240 -2.510 1.00 97.44 91 TYR A CA 1
ATOM 712 C C . TYR A 1 91 ? -2.719 -11.616 -2.610 1.00 97.44 91 TYR A C 1
ATOM 714 O O . TYR A 1 91 ? -2.322 -12.205 -3.608 1.00 97.44 91 TYR A O 1
ATOM 722 N N . ARG A 1 92 ? -1.934 -11.418 -1.541 1.00 95.12 92 ARG A N 1
ATOM 723 C CA . ARG A 1 92 ? -0.542 -11.900 -1.466 1.00 95.12 92 ARG A CA 1
ATOM 724 C C . ARG A 1 92 ? -0.431 -13.382 -1.827 1.00 95.12 92 ARG A C 1
ATOM 726 O O . ARG A 1 92 ? 0.412 -13.769 -2.624 1.00 95.12 92 ARG A O 1
ATOM 733 N N . ASN A 1 93 ? -1.302 -14.212 -1.257 1.00 95.56 93 ASN A N 1
ATOM 734 C CA . ASN A 1 93 ? -1.252 -15.663 -1.445 1.00 95.56 93 ASN A CA 1
ATOM 735 C C . ASN A 1 93 ? -1.605 -16.127 -2.871 1.00 95.56 93 ASN A C 1
ATOM 737 O O . ASN A 1 93 ? -1.413 -17.304 -3.167 1.00 95.56 93 ASN A O 1
ATOM 741 N N . GLN A 1 94 ? -2.119 -15.248 -3.741 1.00 95.69 94 GLN A N 1
ATOM 742 C CA . GLN A 1 94 ? -2.293 -15.561 -5.165 1.00 95.69 94 GLN A CA 1
ATOM 743 C C . GLN A 1 94 ? -0.952 -15.614 -5.909 1.00 95.69 94 GLN A C 1
ATOM 745 O O . GLN A 1 94 ? -0.864 -16.299 -6.923 1.00 95.69 94 GLN A O 1
ATOM 750 N N . PHE A 1 95 ? 0.086 -14.961 -5.374 1.00 93.75 95 PHE A N 1
ATOM 751 C CA . PHE A 1 95 ? 1.403 -14.819 -5.999 1.00 93.75 95 PHE A CA 1
ATOM 752 C C . PHE A 1 95 ? 2.522 -15.242 -5.026 1.00 93.75 95 PHE A C 1
ATOM 754 O O . PHE A 1 95 ? 3.321 -14.414 -4.592 1.00 93.75 95 PHE A O 1
ATOM 761 N N . PRO A 1 96 ? 2.578 -16.524 -4.615 1.00 90.31 96 PRO A N 1
ATOM 762 C CA . PRO A 1 96 ? 3.460 -16.978 -3.534 1.00 90.31 96 PRO A CA 1
ATOM 763 C C . PRO A 1 96 ? 4.960 -16.852 -3.843 1.00 90.31 96 PRO A C 1
ATOM 765 O O . PRO A 1 96 ? 5.751 -16.707 -2.914 1.00 90.31 96 PRO A O 1
ATOM 768 N N . ASP A 1 97 ? 5.333 -16.896 -5.124 1.00 92.00 97 ASP A N 1
ATOM 769 C CA . ASP A 1 97 ? 6.724 -16.838 -5.593 1.00 92.00 97 ASP A CA 1
ATOM 770 C C . ASP A 1 97 ? 7.108 -15.453 -6.148 1.00 92.00 97 ASP A C 1
ATOM 772 O O . ASP A 1 97 ? 8.200 -15.279 -6.696 1.00 92.00 97 ASP A O 1
ATOM 776 N N . ALA A 1 98 ? 6.215 -14.466 -6.027 1.00 94.62 98 ALA A N 1
ATOM 777 C CA . ALA A 1 98 ? 6.452 -13.133 -6.550 1.00 94.62 98 ALA A CA 1
ATOM 778 C C . ALA A 1 98 ? 7.416 -12.325 -5.673 1.00 94.62 98 ALA A C 1
ATOM 780 O O . ALA A 1 98 ? 7.522 -12.496 -4.455 1.00 94.62 98 ALA A O 1
ATOM 781 N N . TRP A 1 99 ? 8.122 -11.402 -6.317 1.00 95.00 99 TRP A N 1
ATOM 782 C CA . TRP A 1 99 ? 9.010 -10.462 -5.646 1.00 95.00 99 TRP A CA 1
ATOM 783 C C . TRP A 1 99 ? 8.231 -9.214 -5.257 1.00 95.00 99 TRP A C 1
ATOM 785 O O . TRP A 1 99 ? 7.466 -8.701 -6.068 1.00 95.00 99 TRP A O 1
ATOM 795 N N . HIS A 1 100 ? 8.462 -8.701 -4.0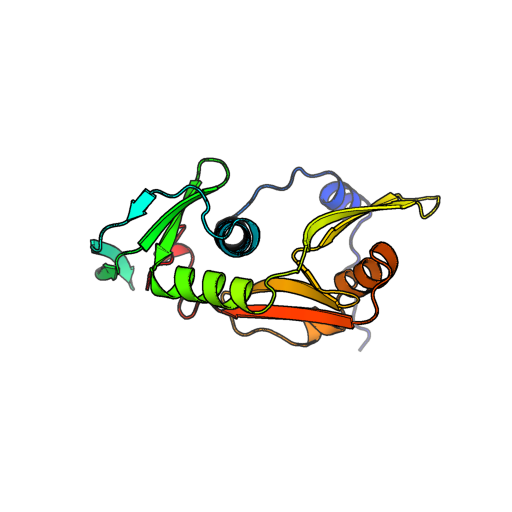51 1.00 94.75 100 HIS A N 1
ATOM 796 C CA . HIS A 1 100 ? 7.765 -7.528 -3.524 1.00 94.75 100 HIS A CA 1
ATOM 797 C C . HIS A 1 100 ? 8.701 -6.324 -3.361 1.00 94.75 100 HIS A C 1
ATOM 799 O O . HIS A 1 100 ? 9.883 -6.511 -3.064 1.00 94.75 100 HIS A O 1
ATOM 805 N N . GLU A 1 101 ? 8.162 -5.111 -3.536 1.00 92.75 101 GLU A N 1
ATOM 806 C CA . GLU A 1 101 ? 8.836 -3.818 -3.286 1.00 92.75 101 GLU A CA 1
ATOM 807 C C . GLU A 1 101 ? 10.232 -3.708 -3.932 1.00 92.75 101 GLU A C 1
ATOM 809 O O . GLU A 1 101 ? 11.229 -3.294 -3.327 1.00 92.75 101 GLU A O 1
ATOM 814 N N . MET A 1 102 ? 10.328 -4.104 -5.203 1.00 93.69 102 MET A N 1
ATOM 815 C CA . MET A 1 102 ? 11.599 -4.112 -5.918 1.00 93.69 102 MET A CA 1
ATOM 816 C C . MET A 1 102 ? 11.892 -2.739 -6.515 1.00 93.69 102 MET A C 1
ATOM 818 O O . MET A 1 102 ? 11.157 -2.244 -7.371 1.00 93.69 102 MET A O 1
ATOM 822 N N . ARG A 1 103 ? 13.014 -2.140 -6.107 1.00 95.00 103 ARG A N 1
ATOM 823 C CA . ARG A 1 103 ? 13.452 -0.832 -6.599 1.00 95.00 103 ARG A CA 1
ATOM 824 C C . ARG A 1 103 ? 14.504 -0.962 -7.688 1.00 95.00 103 ARG A C 1
ATOM 826 O O . ARG A 1 103 ? 15.572 -1.518 -7.450 1.00 95.00 103 ARG A O 1
ATOM 833 N N . LEU A 1 104 ? 14.234 -0.364 -8.843 1.00 94.69 104 LEU A N 1
ATOM 834 C CA . LEU A 1 104 ? 15.186 -0.223 -9.939 1.00 94.69 104 LEU A CA 1
ATOM 835 C C . LEU A 1 104 ? 15.337 1.239 -10.345 1.00 94.69 104 LEU A C 1
ATOM 837 O O . LEU A 1 104 ? 14.539 2.111 -9.989 1.00 94.69 104 LEU A O 1
ATOM 841 N N . TYR A 1 105 ? 16.387 1.503 -11.110 1.00 94.25 105 TYR A N 1
ATOM 842 C CA . TYR A 1 105 ? 16.610 2.790 -11.738 1.00 94.25 105 TYR A CA 1
ATOM 843 C C . TYR A 1 105 ? 17.167 2.604 -13.144 1.00 94.25 105 TYR A C 1
ATOM 845 O O . TYR A 1 105 ? 17.803 1.594 -13.448 1.00 94.25 105 TYR A O 1
ATOM 853 N N . LYS A 1 106 ? 16.940 3.597 -14.000 1.00 92.62 106 LYS A N 1
ATOM 854 C CA . LYS A 1 106 ? 17.496 3.653 -15.348 1.00 92.62 106 LYS A CA 1
ATOM 855 C C . LYS A 1 106 ? 17.897 5.081 -15.686 1.00 92.62 106 LYS A C 1
ATOM 857 O O . LYS A 1 106 ? 17.145 6.026 -15.442 1.00 92.62 106 LYS A O 1
ATOM 862 N N . ASP A 1 107 ? 19.096 5.222 -16.234 1.00 92.94 107 ASP A N 1
ATOM 863 C CA . ASP A 1 107 ? 19.629 6.493 -16.711 1.00 92.94 107 ASP A CA 1
ATOM 864 C C . ASP A 1 107 ? 19.183 6.736 -18.163 1.00 92.94 107 ASP A C 1
ATOM 866 O O . ASP A 1 107 ? 19.453 5.923 -19.049 1.00 92.94 107 ASP A O 1
ATOM 870 N N . TYR A 1 108 ? 18.488 7.851 -18.397 1.00 89.06 108 TYR A N 1
ATOM 871 C CA . TYR A 1 108 ? 18.047 8.322 -19.716 1.00 89.06 108 TYR A CA 1
ATOM 872 C C . TYR A 1 108 ? 18.888 9.523 -20.202 1.00 89.06 108 TYR A C 1
ATOM 874 O O . TYR A 1 108 ? 18.473 10.300 -21.066 1.00 89.06 108 TYR A O 1
ATOM 882 N N . GLY A 1 109 ? 20.076 9.717 -19.630 1.00 92.12 109 GLY A N 1
ATOM 883 C CA . GLY A 1 109 ? 21.059 10.738 -19.977 1.00 92.12 109 GLY A CA 1
ATOM 884 C C . GLY A 1 109 ? 20.812 12.076 -19.283 1.00 92.12 109 GLY A C 1
ATOM 885 O O . GLY A 1 109 ? 21.659 12.556 -18.538 1.00 92.12 109 GLY A O 1
ATOM 886 N N . ARG A 1 110 ? 19.660 12.711 -19.531 1.00 88.94 110 ARG A N 1
ATOM 887 C CA . ARG A 1 110 ? 19.307 14.003 -18.894 1.00 88.94 110 ARG A CA 1
ATOM 888 C C . ARG A 1 110 ? 18.563 13.851 -17.570 1.00 88.94 110 ARG A C 1
ATOM 890 O O . ARG A 1 110 ? 18.426 14.824 -16.838 1.00 88.94 110 ARG A O 1
ATOM 897 N N . ALA A 1 111 ? 18.059 12.655 -17.298 1.00 85.75 111 ALA A N 1
ATOM 898 C CA . ALA A 1 111 ? 17.327 12.327 -16.092 1.00 85.75 111 ALA A CA 1
ATOM 899 C C . ALA A 1 111 ? 17.559 10.856 -15.748 1.00 85.75 111 ALA A C 1
ATOM 901 O O . ALA A 1 111 ? 17.646 10.005 -16.635 1.00 85.75 111 ALA A O 1
ATOM 902 N N . MET A 1 112 ? 17.609 10.567 -14.454 1.00 89.31 112 MET A N 1
ATOM 903 C CA . MET A 1 112 ? 17.592 9.212 -13.926 1.00 89.31 112 MET A CA 1
ATOM 904 C C . MET A 1 112 ? 16.197 8.945 -13.379 1.00 89.31 112 MET A C 1
ATOM 906 O O . MET A 1 112 ? 15.721 9.666 -12.503 1.00 89.31 112 MET A O 1
ATOM 910 N N . ILE A 1 113 ? 15.541 7.918 -13.906 1.00 89.06 113 ILE A N 1
ATOM 911 C CA . ILE A 1 113 ? 14.225 7.502 -13.432 1.00 89.06 113 ILE A CA 1
ATOM 912 C C . ILE A 1 113 ? 14.427 6.372 -12.435 1.00 89.06 113 ILE A C 1
ATOM 914 O O . ILE A 1 113 ? 15.152 5.419 -12.713 1.00 89.06 113 ILE A O 1
ATOM 918 N N . THR A 1 114 ? 13.781 6.484 -11.281 1.00 91.44 114 THR A N 1
ATOM 919 C CA . THR A 1 114 ? 13.717 5.423 -10.272 1.00 91.44 114 THR A CA 1
ATOM 920 C C . THR A 1 114 ? 12.274 4.945 -10.158 1.00 91.44 114 THR A C 1
ATOM 922 O O . THR A 1 114 ? 11.348 5.741 -10.303 1.00 91.44 114 THR A O 1
ATOM 925 N N . GLY A 1 115 ? 12.076 3.651 -9.926 1.00 91.44 115 GLY A N 1
ATOM 926 C CA . GLY A 1 115 ? 10.756 3.049 -9.757 1.00 91.44 115 GLY A CA 1
ATOM 927 C C . GLY A 1 115 ? 10.798 1.949 -8.706 1.00 91.44 115 GLY A C 1
ATOM 928 O O . GLY A 1 115 ? 11.817 1.278 -8.557 1.00 91.44 115 GLY A O 1
ATOM 929 N N . CYS A 1 116 ? 9.702 1.789 -7.969 1.00 94.50 116 CYS A N 1
ATOM 930 C CA . CYS A 1 116 ? 9.497 0.698 -7.016 1.00 94.50 116 CYS A CA 1
ATOM 931 C C . CYS A 1 116 ? 8.264 -0.082 -7.466 1.00 94.50 116 CYS A C 1
ATOM 933 O O . CYS A 1 116 ? 7.181 0.501 -7.508 1.00 94.50 116 CYS A O 1
ATOM 935 N N . ALA A 1 117 ? 8.440 -1.332 -7.889 1.00 94.44 117 ALA A N 1
ATOM 936 C CA . ALA A 1 117 ? 7.331 -2.206 -8.254 1.00 94.44 117 ALA A CA 1
ATOM 937 C C . ALA A 1 117 ? 6.788 -2.897 -7.002 1.00 94.44 117 ALA A C 1
ATOM 939 O O . ALA A 1 117 ? 7.571 -3.492 -6.258 1.00 94.44 117 ALA A O 1
ATOM 940 N N . ASP A 1 118 ? 5.468 -2.848 -6.803 1.00 95.62 118 ASP A N 1
ATOM 941 C CA . ASP A 1 118 ? 4.830 -3.472 -5.639 1.00 95.62 118 ASP A CA 1
ATOM 942 C C . ASP A 1 118 ? 4.978 -4.995 -5.693 1.00 95.62 118 ASP A C 1
ATOM 944 O O . ASP A 1 118 ? 5.379 -5.611 -4.705 1.00 95.62 118 ASP A O 1
ATOM 948 N N . ILE A 1 119 ? 4.676 -5.598 -6.852 1.00 97.06 119 ILE A N 1
ATOM 949 C CA . ILE A 1 119 ? 4.809 -7.035 -7.106 1.00 97.06 119 ILE A CA 1
ATOM 950 C C . ILE A 1 119 ? 5.363 -7.277 -8.515 1.00 97.06 119 ILE A C 1
ATOM 952 O O . ILE A 1 119 ? 4.879 -6.707 -9.498 1.00 97.06 119 ILE A O 1
ATOM 956 N N . ILE A 1 120 ? 6.341 -8.178 -8.609 1.00 96.44 120 ILE A N 1
ATOM 957 C CA . ILE A 1 120 ? 6.846 -8.749 -9.861 1.00 96.44 120 ILE A CA 1
ATOM 958 C C . ILE A 1 120 ? 6.606 -10.255 -9.842 1.00 96.44 120 ILE A C 1
ATOM 960 O O . ILE A 1 120 ? 7.232 -10.977 -9.061 1.00 96.44 120 ILE A O 1
ATOM 964 N N . ASP A 1 121 ? 5.726 -10.717 -10.724 1.00 94.50 121 ASP A N 1
ATOM 965 C CA . ASP A 1 121 ? 5.403 -12.130 -10.907 1.00 94.50 121 ASP A CA 1
ATOM 966 C C . ASP A 1 121 ? 5.829 -12.571 -12.314 1.00 94.50 121 ASP A C 1
ATOM 968 O O . ASP A 1 121 ? 5.156 -12.333 -13.319 1.00 94.50 121 ASP A O 1
ATOM 972 N N . GLY A 1 122 ? 7.035 -13.133 -12.413 1.00 91.50 122 GLY A N 1
ATOM 973 C CA . GLY A 1 122 ? 7.649 -13.470 -13.695 1.00 91.50 122 GLY A CA 1
ATOM 974 C C . GLY A 1 122 ? 7.904 -12.235 -14.569 1.00 91.50 122 GLY A C 1
ATOM 975 O O . GLY A 1 122 ? 8.787 -11.435 -14.271 1.00 91.50 122 GLY A O 1
ATOM 976 N N . ILE A 1 123 ? 7.164 -12.115 -15.676 1.00 92.06 123 ILE A N 1
ATOM 977 C CA . ILE A 1 123 ? 7.245 -10.989 -16.631 1.00 92.06 123 ILE A CA 1
ATOM 978 C C . ILE A 1 123 ? 6.067 -10.011 -16.499 1.00 92.06 123 ILE A C 1
ATOM 980 O O . ILE A 1 123 ? 5.881 -9.144 -17.361 1.00 92.06 123 ILE A O 1
ATOM 984 N N . GLU A 1 124 ? 5.255 -10.181 -15.455 1.00 96.19 124 GLU A N 1
ATOM 985 C CA . GLU A 1 124 ? 4.101 -9.345 -15.145 1.00 96.19 124 GLU A CA 1
ATOM 986 C C . GLU A 1 124 ? 4.405 -8.456 -13.938 1.00 96.19 124 GLU A C 1
ATOM 988 O O . GLU A 1 124 ? 4.963 -8.896 -12.930 1.00 96.19 124 GLU A O 1
ATOM 993 N N . LEU A 1 125 ? 4.012 -7.190 -14.042 1.00 97.44 125 LEU A N 1
ATOM 994 C CA . LEU A 1 125 ? 4.035 -6.242 -12.936 1.00 97.44 125 LEU A CA 1
ATOM 995 C C . LEU A 1 125 ? 2.621 -6.043 -12.420 1.00 97.44 125 LEU A C 1
ATOM 997 O O . LEU A 1 125 ? 1.686 -5.886 -13.211 1.00 97.44 125 LEU A O 1
ATOM 1001 N N . ARG A 1 126 ? 2.476 -5.988 -11.100 1.00 97.19 126 ARG A N 1
ATOM 1002 C CA . ARG A 1 126 ? 1.215 -5.637 -10.450 1.00 97.19 126 ARG A CA 1
ATOM 1003 C C . ARG A 1 126 ? 1.434 -4.465 -9.521 1.00 97.19 126 ARG A C 1
ATOM 1005 O O . ARG A 1 126 ? 2.333 -4.492 -8.684 1.00 97.19 126 ARG A O 1
ATOM 1012 N N . ASP A 1 127 ? 0.609 -3.449 -9.699 1.00 96.56 127 ASP A N 1
ATOM 1013 C CA . ASP A 1 127 ? 0.619 -2.224 -8.919 1.00 96.56 127 ASP A CA 1
ATOM 1014 C C . ASP A 1 127 ? -0.713 -2.103 -8.178 1.00 96.56 127 ASP A C 1
ATOM 1016 O O . ASP A 1 127 ? -1.799 -2.133 -8.764 1.00 96.56 127 ASP A O 1
ATOM 1020 N N . ILE A 1 128 ? -0.606 -2.041 -6.859 1.00 96.75 128 ILE A N 1
ATOM 1021 C CA . ILE A 1 128 ? -1.718 -2.041 -5.924 1.00 96.75 128 ILE A CA 1
ATOM 1022 C C . ILE A 1 128 ? -2.173 -0.600 -5.756 1.00 96.75 128 ILE A C 1
ATOM 1024 O O . ILE A 1 128 ? -1.400 0.287 -5.397 1.00 96.75 128 ILE A O 1
ATOM 1028 N N . LYS A 1 129 ? -3.467 -0.353 -5.959 1.00 94.50 129 LYS A N 1
ATOM 1029 C CA . LYS A 1 129 ? -4.055 0.969 -5.728 1.00 94.50 129 LYS A CA 1
ATOM 1030 C C . LYS A 1 129 ? -5.225 0.866 -4.768 1.00 94.50 129 LYS A C 1
ATOM 1032 O O . LYS A 1 129 ? -6.258 0.278 -5.082 1.00 94.50 129 LYS A O 1
ATOM 1037 N N . THR A 1 130 ? -5.097 1.511 -3.612 1.00 95.81 130 THR A N 1
ATOM 1038 C CA . THR A 1 130 ? -6.228 1.710 -2.704 1.00 95.81 130 THR A CA 1
ATOM 1039 C C . THR A 1 130 ? -7.067 2.899 -3.166 1.00 95.81 130 THR A C 1
ATOM 1041 O O . THR A 1 130 ? -6.551 3.973 -3.486 1.00 95.81 130 THR A O 1
ATOM 1044 N N . LYS A 1 131 ? -8.383 2.702 -3.253 1.00 95.06 131 LYS A N 1
ATOM 1045 C CA . LYS A 1 131 ? -9.340 3.687 -3.762 1.00 95.06 131 LYS A CA 1
ATOM 1046 C C . LYS A 1 131 ? -10.427 3.948 -2.733 1.00 95.06 131 LYS A C 1
ATOM 1048 O O . LYS A 1 131 ? -10.844 3.058 -2.004 1.00 95.06 131 LYS A O 1
ATOM 1053 N N . TYR A 1 132 ? -10.881 5.193 -2.697 1.00 93.75 132 TYR A N 1
ATOM 1054 C CA . TYR A 1 132 ? -11.849 5.704 -1.718 1.00 93.75 132 TYR A CA 1
ATOM 1055 C C . TYR A 1 132 ? -13.081 6.314 -2.404 1.00 93.75 132 TYR A C 1
ATOM 1057 O O . TYR A 1 132 ? -13.916 6.957 -1.775 1.00 93.75 132 TYR A O 1
ATOM 1065 N N . SER A 1 133 ? -13.156 6.125 -3.719 1.00 90.75 133 SER A N 1
ATOM 1066 C CA . SER A 1 133 ? -14.222 6.518 -4.630 1.00 90.75 133 SER A CA 1
ATOM 1067 C C . SER A 1 133 ? -14.231 5.536 -5.800 1.00 90.75 133 SER A C 1
ATOM 1069 O O . SER A 1 133 ? -13.286 4.754 -5.961 1.00 90.75 133 SER A O 1
ATOM 1071 N N . GLU A 1 134 ? -15.271 5.602 -6.628 1.00 90.75 134 GLU A N 1
ATOM 1072 C CA . GLU A 1 134 ? -15.336 4.842 -7.875 1.00 90.75 134 GLU A CA 1
ATOM 1073 C C . GLU A 1 134 ? -14.102 5.149 -8.751 1.00 90.75 134 GLU A C 1
ATOM 1075 O O . GLU A 1 134 ? -13.755 6.327 -8.917 1.00 90.75 134 GLU A O 1
ATOM 1080 N N . PRO A 1 135 ? -13.373 4.125 -9.231 1.00 90.31 135 PRO A N 1
ATOM 1081 C CA . PRO A 1 135 ? -12.248 4.321 -10.138 1.00 90.31 135 PRO A CA 1
ATOM 1082 C C . PRO A 1 135 ? -12.699 4.858 -11.502 1.00 90.31 135 PRO A C 1
ATOM 1084 O O . PRO A 1 135 ? -13.761 4.491 -11.993 1.00 90.31 135 PRO A O 1
ATOM 1087 N N . ASN A 1 136 ? -11.863 5.686 -12.131 1.00 91.00 136 ASN A N 1
ATOM 1088 C CA . ASN A 1 136 ? -12.025 6.106 -13.522 1.00 91.00 136 ASN A CA 1
ATOM 1089 C C . ASN A 1 136 ? -10.942 5.438 -14.380 1.00 91.00 136 ASN A C 1
ATOM 1091 O O . ASN A 1 136 ? -9.756 5.630 -14.118 1.00 91.00 136 ASN A O 1
ATOM 1095 N N . ASP A 1 137 ? -11.337 4.687 -15.408 1.00 90.75 137 ASP A N 1
ATOM 1096 C CA . ASP A 1 137 ? -10.424 3.944 -16.288 1.00 90.75 137 ASP A CA 1
ATOM 1097 C C . ASP A 1 137 ? -9.391 4.848 -16.981 1.00 90.75 137 ASP A C 1
ATOM 1099 O O . ASP A 1 137 ? -8.240 4.448 -17.190 1.00 90.75 137 ASP A O 1
ATOM 1103 N N . GLU A 1 138 ? -9.772 6.088 -17.304 1.00 90.50 138 GLU A N 1
ATOM 1104 C CA . GLU A 1 138 ? -8.891 7.045 -17.978 1.00 90.50 138 GLU A CA 1
ATOM 1105 C C . GLU A 1 138 ? -7.644 7.380 -17.149 1.00 90.50 138 GLU A C 1
ATOM 1107 O O . GLU A 1 138 ? -6.567 7.555 -17.731 1.00 90.50 138 GLU A O 1
ATOM 1112 N N . ASP A 1 139 ? -7.760 7.389 -15.814 1.00 86.75 139 ASP A N 1
ATOM 1113 C CA . ASP A 1 139 ? -6.649 7.659 -14.889 1.00 86.75 139 ASP A CA 1
ATOM 1114 C C . ASP A 1 139 ? -5.529 6.614 -15.031 1.00 86.75 139 ASP A C 1
ATOM 1116 O O . ASP A 1 139 ? -4.360 6.899 -14.766 1.00 86.75 139 ASP A O 1
ATOM 1120 N N . TYR A 1 140 ? -5.874 5.399 -15.462 1.00 90.44 140 TYR A N 1
ATOM 1121 C CA . TYR A 1 140 ? -4.962 4.259 -15.547 1.00 90.44 140 TYR A CA 1
ATOM 1122 C C . TYR A 1 140 ? -4.449 4.044 -16.968 1.00 90.44 140 TYR A C 1
ATOM 1124 O O . TYR A 1 140 ? -3.245 3.884 -17.178 1.00 90.44 140 TYR A O 1
ATOM 1132 N N . ILE A 1 141 ? -5.343 4.106 -17.959 1.00 89.75 141 ILE A N 1
ATOM 1133 C CA . ILE A 1 141 ? -4.999 3.922 -19.377 1.00 89.75 141 ILE A CA 1
ATOM 1134 C C . ILE A 1 141 ? -4.003 4.997 -19.831 1.00 89.75 141 ILE A C 1
ATOM 1136 O O . ILE A 1 141 ? -2.997 4.702 -20.492 1.00 89.75 141 ILE A O 1
ATOM 1140 N N . ASN A 1 142 ? -4.250 6.247 -19.435 1.00 89.75 142 ASN A N 1
ATOM 1141 C CA . ASN A 1 142 ? -3.422 7.382 -19.831 1.00 89.75 142 ASN A CA 1
ATOM 1142 C C . ASN A 1 142 ? -2.211 7.598 -18.916 1.00 89.75 142 ASN A C 1
ATOM 1144 O O . ASN A 1 142 ? -1.367 8.442 -19.221 1.00 89.75 142 ASN A O 1
ATOM 1148 N N . SER A 1 143 ? -2.085 6.822 -17.833 1.00 89.38 143 SER A N 1
ATOM 1149 C CA . SER A 1 143 ? -0.954 6.928 -16.916 1.00 89.38 143 SER A CA 1
ATOM 1150 C C . SER A 1 143 ? 0.369 6.625 -17.619 1.00 89.38 143 SER A C 1
ATOM 1152 O O . SER A 1 143 ? 0.505 5.674 -18.391 1.00 89.38 143 SER A O 1
ATOM 1154 N N . VAL A 1 144 ? 1.385 7.432 -17.318 1.00 89.94 144 VAL A N 1
ATOM 1155 C CA . VAL A 1 144 ? 2.765 7.177 -17.749 1.00 89.94 144 VAL A CA 1
ATOM 1156 C C . VAL A 1 144 ? 3.477 6.173 -16.841 1.00 89.94 144 VAL A C 1
ATOM 1158 O O . VAL A 1 144 ? 4.489 5.609 -17.250 1.00 89.94 144 VAL A O 1
ATOM 1161 N N . GLN A 1 145 ? 2.948 5.920 -15.634 1.00 90.81 145 GLN A N 1
ATOM 1162 C CA . GLN A 1 145 ? 3.583 5.070 -14.622 1.00 90.81 145 GLN A CA 1
ATOM 1163 C C . GLN A 1 145 ? 3.866 3.668 -15.174 1.00 90.81 145 GLN A C 1
ATOM 1165 O O . GLN A 1 145 ? 5.015 3.227 -15.174 1.00 90.81 145 GLN A O 1
ATOM 1170 N N . TRP A 1 146 ? 2.840 2.996 -15.705 1.00 94.12 146 TRP A N 1
ATOM 1171 C CA . TRP A 1 146 ? 2.972 1.629 -16.210 1.00 94.12 146 TRP A CA 1
ATOM 1172 C C . TRP A 1 146 ? 3.936 1.541 -17.397 1.00 94.12 146 TRP A C 1
ATOM 1174 O O . TRP A 1 146 ? 4.690 0.579 -17.508 1.00 94.12 146 TRP A O 1
ATOM 1184 N N . ARG A 1 147 ? 3.972 2.572 -18.253 1.00 93.56 147 ARG A N 1
ATOM 1185 C CA . ARG A 1 147 ? 4.849 2.620 -19.435 1.00 93.56 147 ARG A CA 1
ATOM 1186 C C . ARG A 1 147 ? 6.314 2.618 -19.027 1.00 93.56 147 ARG A C 1
ATOM 1188 O O . ARG A 1 147 ? 7.093 1.821 -19.541 1.00 93.56 147 ARG A O 1
ATOM 1195 N N . TYR A 1 148 ? 6.667 3.473 -18.067 1.00 93.31 148 TYR A N 1
ATOM 1196 C CA . TYR A 1 148 ? 8.016 3.487 -17.513 1.00 93.31 148 TYR A CA 1
ATOM 1197 C C . TYR A 1 148 ? 8.327 2.185 -16.786 1.00 93.31 148 TYR A C 1
ATOM 1199 O O . TYR A 1 148 ? 9.407 1.639 -16.969 1.00 93.31 148 TYR A O 1
ATOM 1207 N N . TYR A 1 149 ? 7.392 1.653 -16.003 1.00 95.31 149 TYR A N 1
ATOM 1208 C CA . TYR A 1 149 ? 7.623 0.425 -15.247 1.00 95.31 149 TYR A CA 1
ATOM 1209 C C . TYR A 1 149 ? 7.900 -0.776 -16.165 1.00 95.31 149 TYR A C 1
ATOM 1211 O O . TYR A 1 149 ? 8.870 -1.493 -15.928 1.00 95.31 149 TYR A O 1
ATOM 1219 N N . LEU A 1 150 ? 7.149 -0.957 -17.257 1.00 94.88 150 LEU A N 1
ATOM 1220 C CA . LEU A 1 150 ? 7.439 -2.014 -18.236 1.00 94.88 150 LEU A CA 1
ATOM 1221 C C . LEU A 1 150 ? 8.870 -1.912 -18.784 1.00 94.88 150 LEU A C 1
ATOM 1223 O O . LEU A 1 150 ? 9.576 -2.915 -18.864 1.00 94.88 150 LEU A O 1
ATOM 1227 N N . GLU A 1 151 ? 9.329 -0.699 -19.102 1.00 93.06 151 GLU A N 1
ATOM 1228 C CA . GLU A 1 151 ? 10.690 -0.479 -19.593 1.00 93.06 151 GLU A CA 1
ATOM 1229 C C . GLU A 1 151 ? 11.760 -0.681 -18.505 1.00 93.06 151 GLU A C 1
ATOM 1231 O O . GLU A 1 151 ? 12.796 -1.293 -18.770 1.00 93.06 151 GLU A O 1
ATOM 1236 N N . LEU A 1 152 ? 11.534 -0.174 -17.288 1.00 94.44 152 LEU A N 1
ATOM 1237 C CA . LEU A 1 152 ? 12.478 -0.267 -16.167 1.00 94.44 152 LEU A CA 1
ATOM 1238 C C . LEU A 1 152 ? 12.702 -1.714 -15.720 1.00 94.44 152 LEU A C 1
ATOM 1240 O O . LEU A 1 152 ? 13.839 -2.098 -15.456 1.00 94.44 152 LEU A O 1
ATOM 1244 N N . PHE A 1 153 ? 11.634 -2.505 -15.649 1.00 94.44 153 PHE A N 1
ATOM 1245 C CA . PHE A 1 153 ? 11.682 -3.885 -15.168 1.00 94.44 153 PHE A CA 1
ATOM 1246 C C . PHE A 1 153 ? 11.769 -4.915 -16.301 1.00 94.44 153 PHE A C 1
ATOM 1248 O O . PHE A 1 153 ? 11.817 -6.110 -16.028 1.00 94.44 153 PHE A O 1
ATOM 1255 N N . SER A 1 154 ? 11.831 -4.470 -17.564 1.00 93.31 154 SER A N 1
ATOM 1256 C CA . SER A 1 154 ? 11.834 -5.349 -18.747 1.00 93.31 154 SER A CA 1
ATOM 1257 C C . SER A 1 154 ? 10.668 -6.350 -18.740 1.00 93.31 154 SER A C 1
ATOM 1259 O O . SER A 1 154 ? 10.845 -7.533 -19.029 1.00 93.31 154 SER A O 1
ATOM 1261 N N . ALA A 1 155 ? 9.484 -5.860 -18.376 1.00 94.88 155 ALA A N 1
ATOM 1262 C CA . ALA A 1 155 ? 8.253 -6.632 -18.264 1.00 94.88 155 ALA A CA 1
ATOM 1263 C C . ALA A 1 155 ? 7.359 -6.440 -19.498 1.00 94.88 155 ALA A C 1
ATOM 1265 O O . ALA A 1 155 ? 7.512 -5.479 -20.256 1.00 94.88 155 ALA A O 1
ATOM 1266 N N . ASN A 1 156 ? 6.387 -7.337 -19.679 1.00 95.12 156 ASN A N 1
ATOM 1267 C CA . ASN A 1 156 ? 5.502 -7.331 -20.851 1.00 95.12 156 ASN A CA 1
ATOM 1268 C C . ASN A 1 156 ? 4.073 -6.900 -20.522 1.00 95.12 156 ASN A C 1
ATOM 1270 O O . ASN A 1 156 ? 3.371 -6.391 -21.396 1.00 95.12 156 ASN A O 1
ATOM 1274 N N . VAL A 1 157 ? 3.633 -7.139 -19.287 1.00 96.38 157 VAL A N 1
ATOM 1275 C CA . VAL A 1 157 ? 2.260 -6.885 -18.847 1.00 96.38 157 VAL A CA 1
ATOM 1276 C C . VAL A 1 157 ? 2.291 -6.115 -17.539 1.00 96.38 157 VAL A C 1
ATOM 1278 O O . VAL A 1 157 ? 3.125 -6.371 -16.671 1.00 96.38 157 VAL A O 1
ATOM 1281 N N . PHE A 1 158 ? 1.386 -5.150 -17.419 1.00 97.06 158 PHE A N 1
ATOM 1282 C CA . PHE A 1 158 ? 1.201 -4.355 -16.218 1.00 97.06 158 PHE A CA 1
ATOM 1283 C C . PHE A 1 158 ? -0.266 -4.415 -15.799 1.00 97.06 158 PHE A C 1
ATOM 1285 O O . PHE A 1 158 ? -1.154 -4.163 -16.616 1.00 97.06 158 PHE A O 1
ATOM 1292 N N . HIS A 1 159 ? -0.510 -4.710 -14.528 1.00 96.75 159 HIS A N 1
ATOM 1293 C CA . HIS A 1 159 ? -1.833 -4.729 -13.922 1.00 96.75 159 HIS A CA 1
ATOM 1294 C C . HIS A 1 159 ? -1.958 -3.623 -12.882 1.00 96.75 159 HIS A C 1
ATOM 1296 O O . HIS A 1 159 ? -1.075 -3.441 -12.046 1.00 96.75 159 HIS A O 1
ATOM 1302 N N . PHE A 1 160 ? -3.088 -2.921 -12.921 1.00 96.62 160 PHE A N 1
ATOM 1303 C CA . PHE A 1 160 ? -3.555 -2.130 -11.791 1.00 96.62 160 PHE A CA 1
ATOM 1304 C C . PHE A 1 160 ? -4.549 -2.974 -10.996 1.00 96.62 160 PHE A C 1
ATOM 1306 O O . PHE A 1 160 ? -5.648 -3.256 -11.477 1.00 96.62 160 PHE A O 1
ATOM 1313 N N . ASP A 1 161 ? -4.166 -3.363 -9.787 1.00 96.31 161 ASP A N 1
ATOM 1314 C CA . ASP A 1 161 ? -4.993 -4.151 -8.882 1.00 96.31 161 ASP A CA 1
ATOM 1315 C C . ASP A 1 161 ? -5.653 -3.204 -7.865 1.00 96.31 161 ASP A C 1
ATOM 1317 O O . ASP A 1 161 ? -5.011 -2.634 -6.976 1.00 96.31 161 ASP A O 1
ATOM 1321 N N . LEU A 1 162 ? -6.953 -2.961 -8.061 1.00 95.69 162 LEU A N 1
ATOM 1322 C CA . LEU A 1 162 ? -7.704 -1.918 -7.361 1.00 95.69 162 LEU A CA 1
ATOM 1323 C C . LEU A 1 162 ? -8.422 -2.468 -6.122 1.00 95.69 162 LEU A C 1
ATOM 1325 O O . LEU A 1 162 ? -9.226 -3.394 -6.217 1.00 95.69 162 LEU A O 1
ATOM 1329 N N . PHE A 1 163 ? -8.203 -1.832 -4.970 1.00 96.00 163 PHE A N 1
ATOM 1330 C CA . PHE A 1 163 ? -8.843 -2.180 -3.698 1.00 96.00 163 PHE A CA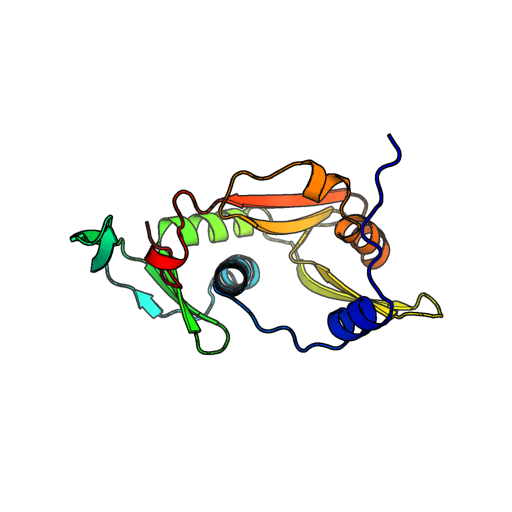 1
ATOM 1331 C C . PHE A 1 163 ? -9.663 -1.005 -3.177 1.00 96.00 163 PHE A C 1
ATOM 1333 O O . PHE A 1 163 ? -9.115 0.031 -2.799 1.00 96.00 163 PHE A O 1
ATOM 1340 N N . ILE A 1 164 ? -10.985 -1.160 -3.154 1.00 95.00 164 ILE A N 1
ATOM 1341 C CA . ILE A 1 164 ? -11.909 -0.082 -2.795 1.00 95.00 164 ILE A CA 1
ATOM 1342 C C . ILE A 1 164 ? -12.258 -0.164 -1.305 1.00 95.00 164 ILE A C 1
ATOM 1344 O O . ILE A 1 164 ? -12.766 -1.175 -0.826 1.00 95.00 164 ILE A O 1
ATOM 1348 N N . PHE A 1 165 ? -12.019 0.927 -0.580 1.00 94.56 165 PHE A N 1
ATOM 1349 C CA . PHE A 1 165 ? -12.507 1.147 0.779 1.00 94.56 165 PHE A CA 1
ATOM 1350 C C . PHE A 1 165 ? -13.894 1.787 0.713 1.00 94.56 165 PHE A C 1
ATOM 1352 O O . PHE A 1 165 ? -14.042 3.015 0.736 1.00 94.56 165 PHE A O 1
ATOM 1359 N N . GLU A 1 166 ? -14.916 0.945 0.573 1.00 92.19 166 GLU A N 1
ATOM 1360 C CA . GLU A 1 166 ? -16.303 1.389 0.452 1.00 92.19 166 GLU A CA 1
ATOM 1361 C C . GLU A 1 166 ? -16.748 2.207 1.672 1.00 92.19 166 GLU A C 1
ATOM 1363 O O . GLU A 1 166 ? -16.477 1.870 2.819 1.00 92.19 166 GLU A O 1
ATOM 1368 N N . GLY A 1 167 ? -17.431 3.327 1.427 1.00 90.25 167 GLY A N 1
ATOM 1369 C CA . GLY A 1 167 ? -17.972 4.166 2.499 1.00 90.25 167 GLY A CA 1
ATOM 1370 C C . GLY A 1 167 ? -16.938 4.973 3.295 1.00 90.25 167 GLY A C 1
ATOM 1371 O O . GLY A 1 167 ? -17.342 5.721 4.196 1.00 90.25 167 GLY A O 1
ATOM 1372 N N . TYR A 1 168 ? -15.643 4.901 2.952 1.00 93.69 168 TYR A N 1
ATOM 1373 C CA . TYR A 1 168 ? -14.618 5.720 3.592 1.00 93.69 168 TYR A CA 1
ATOM 1374 C C . TYR A 1 168 ? -14.920 7.212 3.433 1.00 93.69 168 TYR A C 1
ATOM 1376 O O . TYR A 1 168 ? -15.251 7.728 2.368 1.00 93.69 168 TYR A O 1
ATOM 1384 N N . LYS A 1 169 ? -14.779 7.930 4.542 1.00 91.69 169 LYS A N 1
ATOM 1385 C CA . LYS A 1 169 ? -14.945 9.382 4.636 1.00 91.69 169 LYS A CA 1
ATOM 1386 C C . LYS A 1 169 ? -13.868 9.915 5.556 1.00 91.69 169 LYS A C 1
ATOM 1388 O O . LYS A 1 169 ? -13.919 9.610 6.748 1.00 91.69 169 LYS A O 1
ATOM 1393 N N . LYS A 1 170 ? -12.945 10.719 5.026 1.00 91.19 170 LYS A N 1
ATOM 1394 C CA . LYS A 1 170 ? -11.784 11.235 5.764 1.00 91.19 170 LYS A CA 1
ATOM 1395 C C . LYS A 1 170 ? -12.158 11.863 7.110 1.00 91.19 170 LYS A C 1
ATOM 1397 O O . LYS A 1 170 ? -11.634 11.440 8.130 1.00 91.19 170 LYS A O 1
ATOM 1402 N N . GLU A 1 171 ? -13.146 12.756 7.132 1.00 88.69 171 GLU A N 1
ATOM 1403 C CA . GLU A 1 171 ? -13.574 13.457 8.359 1.00 88.69 171 GLU A CA 1
ATOM 1404 C C . GLU A 1 171 ? -14.189 12.549 9.430 1.00 88.69 171 GLU A C 1
ATOM 1406 O O . GLU A 1 171 ? -14.232 12.891 10.608 1.00 88.69 171 GLU A O 1
ATOM 1411 N N . LYS A 1 172 ? -14.698 11.384 9.023 1.00 89.50 172 LYS A N 1
ATOM 1412 C CA . LYS A 1 172 ? -15.313 10.411 9.927 1.00 89.50 172 LYS A CA 1
ATOM 1413 C C . LYS A 1 172 ? -14.302 9.365 10.390 1.00 89.50 172 LYS A C 1
ATOM 1415 O O . LYS A 1 172 ? -14.286 9.010 11.560 1.00 89.50 172 LYS A O 1
ATOM 1420 N N . HIS A 1 173 ? -13.506 8.839 9.466 1.00 93.31 173 HIS A N 1
ATOM 1421 C CA . HIS A 1 173 ? -12.686 7.649 9.689 1.00 93.31 173 HIS A CA 1
ATOM 1422 C C . HIS A 1 173 ? -11.237 8.009 10.038 1.00 93.31 173 HIS A C 1
ATOM 1424 O O . HIS A 1 173 ? -10.618 7.333 10.856 1.00 93.31 173 HIS A O 1
ATOM 1430 N N . GLY A 1 174 ? -10.691 9.084 9.460 1.00 93.81 174 GLY A N 1
ATOM 1431 C CA . GLY A 1 174 ? -9.282 9.439 9.609 1.00 93.81 174 GLY A CA 1
ATOM 1432 C C . GLY A 1 174 ? -8.379 8.260 9.239 1.00 93.81 174 GLY A C 1
ATOM 1433 O O . GLY A 1 174 ? -8.430 7.774 8.109 1.00 93.81 174 GLY A O 1
ATOM 1434 N N . TYR A 1 175 ? -7.594 7.792 10.214 1.00 95.75 175 TYR A N 1
ATOM 1435 C CA . TYR A 1 175 ? -6.702 6.631 10.097 1.00 95.75 175 TYR A CA 1
ATOM 1436 C C . TYR A 1 175 ? -7.319 5.304 10.564 1.00 95.75 175 TYR A C 1
ATOM 1438 O O . TYR A 1 175 ? -6.701 4.256 10.393 1.00 95.75 175 TYR A O 1
ATOM 1446 N N . ASP A 1 176 ? -8.515 5.319 11.155 1.00 95.81 176 ASP A N 1
ATOM 1447 C CA . ASP A 1 176 ? -9.233 4.106 11.545 1.00 95.81 176 ASP A CA 1
ATOM 1448 C C . ASP A 1 176 ? -10.289 3.790 10.487 1.00 95.81 176 ASP A C 1
ATOM 1450 O O . ASP A 1 176 ? -11.372 4.370 10.478 1.00 95.81 176 ASP A O 1
ATOM 1454 N N . VAL A 1 177 ? -9.973 2.887 9.563 1.00 95.31 177 VAL A N 1
ATOM 1455 C CA . VAL A 1 177 ? -10.836 2.583 8.408 1.00 95.31 177 VAL A CA 1
ATOM 1456 C C . VAL A 1 177 ? -11.602 1.282 8.558 1.00 95.31 177 VAL A C 1
ATOM 1458 O O . VAL A 1 177 ? -12.125 0.760 7.586 1.00 95.31 177 VAL A O 1
ATOM 1461 N N . ARG A 1 178 ? -11.677 0.769 9.784 1.00 95.25 178 ARG A N 1
ATOM 1462 C CA . ARG A 1 178 ? -12.434 -0.433 10.120 1.00 95.25 178 ARG A CA 1
ATOM 1463 C C . ARG A 1 178 ? -13.933 -0.239 9.859 1.00 95.25 178 ARG A C 1
ATOM 1465 O O . ARG A 1 178 ? -14.491 0.793 10.263 1.00 95.25 178 ARG A O 1
ATOM 1472 N N . GLY A 1 179 ? -14.565 -1.281 9.310 1.00 85.81 179 GLY A N 1
ATOM 1473 C CA . GLY A 1 179 ? -15.965 -1.276 8.862 1.00 85.81 179 GLY A CA 1
ATOM 1474 C C . GLY A 1 179 ? -16.113 -0.887 7.399 1.00 85.81 179 GLY A C 1
ATOM 1475 O O . GLY A 1 179 ? -17.287 -0.711 7.013 1.00 85.81 179 GLY A O 1
#

pLDDT: mean 90.22, std 11.02, range [34.81, 97.88]

Sequence (179 aa):
MSGDYEFETEQSVIDTITRDFQGNEYTRIGTAFHRIVEEGTPKCEKAPAGTRKFLYYGKETEEPVPAGRTFDVDGFKVSLDIAQCKVALSYRNQFPDAWHEMRLYKDYGRAMITGCADIIDGIELRDIKTKYSEPNDEDYINSVQWRYYLELFSANVFHFDLFIFEGYKKEKHGYDVRG

Organism: NCBI:txid749906

Foldseek 3Di:
DDDPDPDQDPVNVVCVVPDDDDDFLQVQLVVVLLCCLQVVDDDWDKAQKDKFWDADPNDIDIDTFHIFTWDQRVNDTATEHPVSSVVSNVVSVVQVPWHAQDKFWDDPPVDIDIDTFGIDRPQETEDEHEAADDDDVCCPVVDCRVVVVCVRVVHDYYYYHYHYLPPDDCRRQPRNSGD

Secondary structure (DSSP, 8-state):
---------HHHHHHHHHS-----HHHHHHHHHHHHHHHSS---EEE--EEEEEEETTEEEEEEE--EEEEEETTEEEEEEHHHHHHHHHHHTT-TT-EEEEEEEEE-SS-EEEEEEEEEETTEEEEEEEESS---THHHHT-SHHHHHHHHHT-SEEEEEEEE-TT--HHHHTTB---

Radius of gyration: 19.18 Å; chains: 1; bounding box: 47×44×49 Å